Protein AF-A0A0U3LSB6-F1 (afdb_monomer_lite)

Sequence (87 aa):
MPQHEDHQNTIRFEDAIEKTLEVKGVGVQAACITGNGSKEWRYYAYDTDEFMSKLNQGLAGHPAYPIELQMFKDPEWGALSELLPKS

Organism: NCBI:txid76731

Structure (mmCIF, N/CA/C/O backbone):
data_AF-A0A0U3LSB6-F1
#
_entry.id   AF-A0A0U3LSB6-F1
#
loop_
_atom_site.group_PDB
_atom_site.id
_atom_site.type_symbol
_atom_site.label_atom_id
_atom_site.label_alt_id
_atom_site.label_comp_id
_atom_site.label_asym_id
_atom_site.label_entity_id
_atom_site.label_seq_id
_atom_site.pdbx_PDB_ins_code
_atom_site.Cartn_x
_atom_site.Cartn_y
_atom_site.Cartn_z
_atom_site.occupancy
_atom_site.B_iso_or_equiv
_atom_site.auth_seq_id
_atom_site.auth_comp_id
_atom_site.auth_asym_id
_atom_site.auth_atom_id
_atom_site.pdbx_PDB_model_num
ATOM 1 N N . MET A 1 1 ? 24.380 -2.207 3.027 1.00 44.62 1 MET A N 1
ATOM 2 C CA . MET A 1 1 ? 23.593 -1.328 2.135 1.00 44.62 1 MET A CA 1
ATOM 3 C C . MET A 1 1 ? 22.959 -2.217 1.078 1.00 44.62 1 MET A C 1
ATOM 5 O O . MET A 1 1 ? 23.640 -3.170 0.706 1.00 44.62 1 MET A O 1
ATOM 9 N N . PRO A 1 2 ? 21.709 -1.973 0.645 1.00 52.25 2 PRO A N 1
ATOM 10 C CA . PRO A 1 2 ? 21.129 -2.722 -0.472 1.00 52.25 2 PRO A CA 1
ATOM 11 C C . PRO A 1 2 ? 22.056 -2.608 -1.690 1.00 52.25 2 PRO A C 1
ATOM 13 O O . PRO A 1 2 ? 22.706 -1.569 -1.861 1.00 52.25 2 PRO A O 1
ATOM 16 N N . GLN A 1 3 ? 22.174 -3.658 -2.503 1.00 64.75 3 GLN A N 1
ATOM 17 C CA . GLN A 1 3 ? 22.945 -3.561 -3.742 1.00 64.75 3 GLN A CA 1
ATOM 18 C C . GLN A 1 3 ? 22.274 -2.548 -4.682 1.00 64.75 3 GLN A C 1
ATOM 20 O O . GLN A 1 3 ? 21.083 -2.260 -4.578 1.00 64.75 3 GLN A O 1
ATOM 25 N N . HIS A 1 4 ? 23.046 -1.957 -5.598 1.00 68.25 4 HIS A N 1
ATOM 26 C CA . HIS A 1 4 ? 22.545 -0.911 -6.500 1.00 68.25 4 HIS A CA 1
ATOM 27 C C . HIS A 1 4 ? 21.315 -1.370 -7.310 1.00 68.25 4 HIS A C 1
ATOM 29 O O . HIS A 1 4 ? 20.423 -0.574 -7.590 1.00 68.25 4 HIS A O 1
ATOM 35 N N . GLU A 1 5 ? 21.251 -2.661 -7.635 1.00 67.62 5 GLU A N 1
ATOM 36 C CA . GLU A 1 5 ? 20.125 -3.293 -8.325 1.00 67.62 5 GLU A CA 1
ATOM 37 C C . GLU A 1 5 ? 18.861 -3.365 -7.451 1.00 67.62 5 GLU A C 1
ATOM 39 O O . GLU A 1 5 ? 17.781 -2.996 -7.915 1.00 67.62 5 GLU A O 1
ATOM 44 N N . ASP A 1 6 ? 18.995 -3.707 -6.164 1.00 78.38 6 ASP A N 1
ATOM 45 C CA . ASP A 1 6 ? 17.882 -3.714 -5.199 1.00 78.38 6 ASP A CA 1
ATOM 46 C C . ASP A 1 6 ? 17.250 -2.326 -5.069 1.00 78.38 6 ASP A C 1
ATOM 48 O O . ASP A 1 6 ? 16.028 -2.177 -5.003 1.00 78.38 6 ASP A O 1
ATOM 52 N N . HIS A 1 7 ? 18.087 -1.286 -5.080 1.00 83.00 7 HIS A N 1
ATOM 53 C CA . HIS A 1 7 ? 17.632 0.096 -5.007 1.00 83.00 7 HIS A CA 1
ATOM 54 C C . HIS A 1 7 ? 16.829 0.506 -6.251 1.00 83.00 7 HIS A C 1
ATOM 56 O O . HIS A 1 7 ? 15.763 1.104 -6.126 1.00 83.00 7 HIS A O 1
ATOM 62 N N . GLN A 1 8 ? 17.295 0.150 -7.453 1.00 87.25 8 GLN A N 1
ATOM 63 C CA . GLN A 1 8 ? 16.568 0.439 -8.696 1.00 87.25 8 GLN A CA 1
ATOM 64 C C . GLN A 1 8 ? 15.248 -0.335 -8.783 1.00 87.25 8 GLN A C 1
ATOM 66 O O . GLN A 1 8 ? 14.237 0.216 -9.218 1.00 87.25 8 GLN A O 1
ATOM 71 N N . ASN A 1 9 ? 15.236 -1.593 -8.339 1.00 89.31 9 ASN A N 1
ATOM 72 C CA . ASN A 1 9 ? 14.017 -2.395 -8.274 1.00 89.31 9 ASN A CA 1
ATOM 73 C C . ASN A 1 9 ? 13.007 -1.802 -7.287 1.00 89.31 9 ASN A C 1
ATOM 75 O O . ASN A 1 9 ? 11.826 -1.724 -7.619 1.00 89.31 9 ASN A O 1
ATOM 79 N N . THR A 1 10 ? 13.480 -1.320 -6.134 1.00 90.06 10 THR A N 1
ATOM 80 C CA . THR A 1 10 ? 12.649 -0.626 -5.142 1.00 90.06 10 THR A CA 1
ATOM 81 C C . THR A 1 10 ? 12.020 0.633 -5.735 1.00 90.06 10 THR A C 1
ATOM 83 O O . THR A 1 10 ? 10.806 0.772 -5.674 1.00 90.06 10 THR A O 1
ATOM 86 N N . ILE A 1 11 ? 12.803 1.500 -6.389 1.00 91.56 11 ILE A N 1
ATOM 87 C CA . ILE A 1 11 ? 12.276 2.718 -7.032 1.00 91.56 11 ILE A CA 1
ATOM 88 C C . ILE A 1 11 ? 11.211 2.371 -8.077 1.00 91.56 11 ILE A C 1
ATOM 90 O O . ILE A 1 11 ? 10.127 2.943 -8.079 1.00 91.56 11 ILE A O 1
ATOM 94 N N . ARG A 1 12 ? 11.491 1.399 -8.954 1.00 93.50 12 ARG A N 1
ATOM 95 C CA . ARG A 1 12 ? 10.536 0.981 -9.995 1.00 93.50 12 ARG A CA 1
ATOM 96 C C . ARG A 1 12 ? 9.239 0.427 -9.417 1.00 93.50 12 ARG A C 1
ATOM 98 O O . ARG A 1 12 ? 8.187 0.607 -10.023 1.00 93.50 12 ARG A O 1
ATOM 105 N N . PHE A 1 13 ? 9.330 -0.288 -8.300 1.00 93.62 13 PHE A N 1
ATOM 106 C CA . PHE A 1 13 ? 8.168 -0.798 -7.586 1.00 93.62 13 PHE A CA 1
ATOM 107 C C . PHE A 1 13 ? 7.348 0.351 -6.989 1.00 93.62 13 PHE A C 1
ATOM 109 O O . PHE A 1 13 ? 6.147 0.417 -7.235 1.00 93.62 13 PHE A O 1
ATOM 116 N N . GLU A 1 14 ? 7.997 1.287 -6.292 1.00 92.75 14 GLU A N 1
ATOM 117 C CA . GLU A 1 14 ? 7.350 2.464 -5.694 1.00 92.75 14 GLU A CA 1
ATOM 118 C C . GLU A 1 14 ? 6.632 3.323 -6.736 1.00 92.75 14 GLU A C 1
ATOM 120 O O . GLU A 1 14 ? 5.440 3.594 -6.596 1.00 92.75 14 GLU A O 1
ATOM 125 N N . ASP A 1 15 ? 7.308 3.639 -7.841 1.00 93.25 15 ASP A N 1
ATOM 126 C CA . ASP A 1 15 ? 6.724 4.401 -8.947 1.00 93.25 15 ASP A CA 1
ATOM 127 C C . ASP A 1 15 ? 5.468 3.725 -9.525 1.00 93.25 15 ASP A C 1
ATOM 129 O O . ASP A 1 15 ? 4.552 4.400 -10.004 1.00 93.25 15 ASP A O 1
ATOM 133 N N . ALA A 1 16 ? 5.435 2.389 -9.556 1.00 93.25 16 ALA A N 1
ATOM 134 C CA . ALA A 1 16 ? 4.313 1.633 -10.102 1.00 93.25 16 ALA A CA 1
ATOM 135 C C . ALA A 1 16 ? 3.114 1.620 -9.149 1.00 93.25 16 ALA A C 1
ATOM 137 O O . ALA A 1 16 ? 1.977 1.832 -9.588 1.00 93.25 16 ALA A O 1
ATOM 138 N N . ILE A 1 17 ? 3.348 1.400 -7.853 1.00 91.69 17 ILE A N 1
ATOM 139 C CA . ILE A 1 17 ? 2.272 1.362 -6.857 1.00 91.69 17 ILE A CA 1
ATOM 140 C C . ILE A 1 17 ? 1.685 2.759 -6.604 1.00 91.69 17 ILE A C 1
ATOM 142 O O . ILE A 1 17 ? 0.464 2.884 -6.544 1.00 91.69 17 ILE A O 1
ATOM 146 N N . GLU A 1 18 ? 2.495 3.824 -6.594 1.00 89.75 18 GLU A N 1
ATOM 147 C CA . GLU A 1 18 ? 2.018 5.211 -6.444 1.00 89.75 18 GLU A CA 1
ATOM 148 C C . GLU A 1 18 ? 1.069 5.596 -7.595 1.00 89.75 18 GLU A C 1
ATOM 150 O O . GLU A 1 18 ? -0.071 6.024 -7.387 1.00 89.75 18 GLU A O 1
ATOM 155 N N . LYS A 1 19 ? 1.485 5.341 -8.844 1.00 88.44 19 LYS A N 1
ATOM 156 C CA . LYS A 1 19 ? 0.686 5.654 -10.043 1.00 88.44 19 LYS A CA 1
ATOM 157 C C . LYS A 1 19 ? -0.619 4.872 -10.131 1.00 88.44 19 LYS A C 1
ATOM 159 O O . LYS A 1 19 ? -1.554 5.321 -10.797 1.00 88.44 19 LYS A O 1
ATOM 164 N N . THR A 1 20 ? -0.680 3.680 -9.545 1.00 88.81 20 THR A N 1
ATOM 165 C CA . THR A 1 20 ? -1.843 2.797 -9.692 1.00 88.81 20 THR A CA 1
ATOM 166 C C . THR A 1 20 ? -2.805 2.845 -8.521 1.00 88.81 20 THR A C 1
ATOM 168 O O . THR A 1 20 ? -4.013 2.780 -8.760 1.00 88.81 20 THR A O 1
ATOM 171 N N . LEU A 1 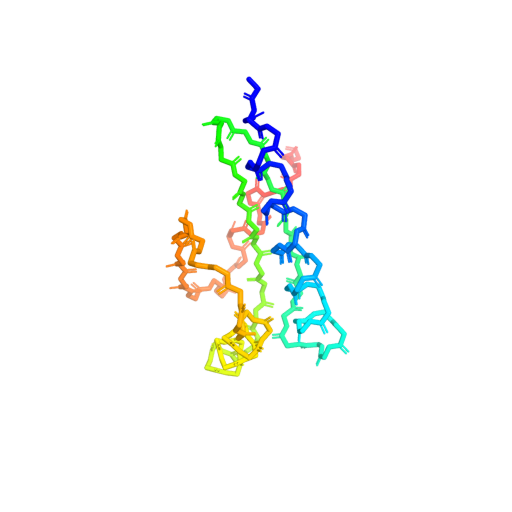21 ? -2.298 2.988 -7.297 1.00 88.19 21 LEU A N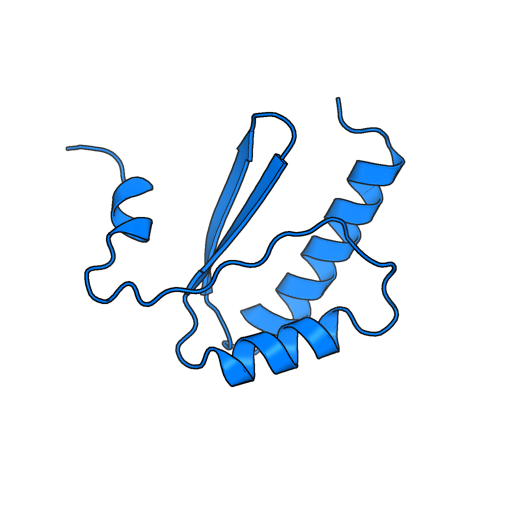 1
ATOM 172 C CA . LEU A 1 21 ? -3.095 2.939 -6.076 1.00 88.19 21 LEU A CA 1
ATOM 173 C C . LEU A 1 21 ? -3.521 4.336 -5.615 1.00 88.19 21 LEU A C 1
ATOM 175 O O . LEU A 1 21 ? -4.706 4.541 -5.344 1.00 88.19 21 LEU A O 1
ATOM 179 N N . GLU A 1 22 ? -2.598 5.303 -5.594 1.00 77.88 22 GLU A N 1
ATOM 180 C CA . GLU A 1 22 ? -2.865 6.638 -5.041 1.00 77.88 22 GLU A CA 1
ATOM 181 C C . GLU A 1 22 ? -3.618 7.531 -6.028 1.00 77.88 22 GLU A C 1
ATOM 183 O O . GLU A 1 22 ? -4.643 8.115 -5.682 1.00 77.88 22 GLU A O 1
ATOM 188 N N . VAL A 1 23 ? -3.197 7.562 -7.298 1.00 70.25 23 VAL A N 1
ATOM 189 C CA . VAL A 1 23 ? -3.860 8.375 -8.343 1.00 70.25 23 VAL A CA 1
ATOM 190 C C . VAL A 1 23 ? -5.324 7.966 -8.553 1.00 70.25 23 VAL A C 1
ATOM 192 O O . VAL A 1 23 ? -6.145 8.776 -8.981 1.00 70.25 23 VAL A O 1
ATOM 195 N N . LYS A 1 24 ? -5.669 6.708 -8.258 1.00 70.69 24 LYS A N 1
ATOM 196 C CA . LYS A 1 24 ? -7.026 6.171 -8.431 1.00 70.69 24 LYS A CA 1
ATOM 197 C C . LYS A 1 24 ? -7.844 6.134 -7.138 1.00 70.69 24 LYS A C 1
ATOM 199 O O . LYS A 1 24 ? -9.006 5.747 -7.203 1.00 70.69 24 LYS A O 1
ATOM 204 N N . GLY A 1 25 ? -7.269 6.526 -5.996 1.00 79.88 25 GLY A N 1
ATOM 205 C CA . GLY A 1 25 ? -7.947 6.502 -4.694 1.00 79.88 25 GLY A CA 1
ATOM 206 C C . GLY A 1 25 ? -8.319 5.097 -4.204 1.00 79.88 25 GLY A C 1
ATOM 207 O O . GLY A 1 25 ? -9.231 4.951 -3.398 1.00 79.88 25 GLY A O 1
ATOM 208 N N . VAL A 1 26 ? -7.641 4.065 -4.712 1.00 89.75 26 VAL A N 1
ATOM 209 C CA . VAL A 1 26 ? -7.945 2.648 -4.437 1.00 89.75 26 VAL A CA 1
ATOM 210 C C . VAL A 1 26 ? -7.344 2.213 -3.097 1.00 89.75 26 VAL A C 1
ATOM 212 O O . VAL A 1 26 ? -7.853 1.314 -2.429 1.00 89.75 26 VAL A O 1
ATOM 215 N N . GLY A 1 27 ? -6.277 2.887 -2.673 1.00 91.50 27 GLY A N 1
ATOM 216 C CA . GLY A 1 27 ? -5.719 2.765 -1.338 1.00 91.50 27 GLY A CA 1
ATOM 217 C C . GLY A 1 27 ? -5.042 4.059 -0.908 1.00 91.50 27 GLY A C 1
ATOM 218 O O . GLY A 1 27 ? -4.597 4.849 -1.738 1.00 91.50 27 GLY A O 1
ATOM 219 N N . VAL A 1 28 ? -4.965 4.260 0.402 1.00 91.69 28 VAL A N 1
ATOM 220 C CA . VAL A 1 28 ? -4.235 5.365 1.028 1.00 91.69 28 VAL A CA 1
ATOM 221 C C . VAL A 1 28 ? -3.009 4.788 1.718 1.00 91.69 28 VAL A C 1
ATOM 223 O O . VAL A 1 28 ? -3.145 3.918 2.583 1.00 91.69 28 VAL A O 1
ATOM 226 N N . GLN A 1 29 ? -1.818 5.259 1.348 1.00 93.31 29 GLN A N 1
ATOM 227 C CA . GLN A 1 29 ? -0.588 4.844 2.011 1.00 93.31 29 GLN A CA 1
ATOM 228 C C . GLN A 1 29 ? -0.533 5.440 3.422 1.00 93.31 29 GLN A C 1
ATOM 230 O O . GLN A 1 29 ? -0.492 6.656 3.597 1.00 93.31 29 GLN A O 1
ATOM 235 N N . ALA A 1 30 ? -0.524 4.579 4.437 1.00 92.69 30 ALA A N 1
ATOM 236 C CA . ALA A 1 30 ? -0.431 4.977 5.839 1.00 92.69 30 ALA A CA 1
ATOM 237 C C . ALA A 1 30 ? 1.019 5.053 6.326 1.00 92.69 30 ALA A C 1
ATOM 239 O O . ALA A 1 30 ? 1.342 5.875 7.180 1.00 92.69 30 ALA A O 1
ATOM 240 N N . ALA A 1 31 ? 1.894 4.193 5.796 1.00 92.88 31 ALA A N 1
ATOM 241 C CA . ALA A 1 31 ? 3.303 4.177 6.166 1.00 92.88 31 ALA A CA 1
ATOM 242 C C . ALA A 1 31 ? 4.201 3.613 5.067 1.00 92.88 31 ALA A C 1
ATOM 244 O O . ALA A 1 31 ? 3.805 2.734 4.303 1.00 92.88 31 ALA A O 1
ATOM 245 N N . CYS A 1 32 ? 5.445 4.090 5.073 1.00 92.88 32 CYS A N 1
ATOM 246 C CA . CYS A 1 32 ? 6.587 3.464 4.422 1.00 92.88 32 CYS A CA 1
ATOM 247 C C . CYS A 1 32 ? 7.689 3.313 5.475 1.00 92.88 32 CYS A C 1
ATOM 249 O O . CYS A 1 32 ? 8.230 4.304 5.969 1.00 92.88 32 CYS A O 1
ATOM 251 N N . ILE A 1 33 ? 7.970 2.074 5.868 1.00 91.94 33 ILE A N 1
ATOM 252 C CA . ILE A 1 33 ? 8.876 1.734 6.965 1.00 91.94 33 ILE A CA 1
ATOM 253 C C . ILE A 1 33 ? 10.105 1.072 6.354 1.00 91.94 33 ILE A C 1
ATOM 255 O O . ILE A 1 33 ? 10.003 0.048 5.686 1.00 91.94 33 ILE A O 1
ATOM 259 N N . THR A 1 34 ? 11.281 1.659 6.569 1.00 91.00 34 THR A N 1
ATOM 260 C CA . THR A 1 34 ? 12.557 1.098 6.106 1.00 91.00 34 THR A CA 1
ATOM 261 C C . THR A 1 34 ? 13.420 0.753 7.311 1.00 91.00 34 THR A C 1
ATOM 263 O O . THR A 1 34 ? 13.748 1.625 8.113 1.00 91.00 34 THR A O 1
ATOM 266 N N . GLY A 1 35 ? 13.802 -0.515 7.443 1.00 87.06 35 GLY A N 1
ATOM 267 C CA . GLY A 1 35 ? 14.582 -1.006 8.578 1.00 87.06 35 GLY A CA 1
ATOM 268 C C . GLY A 1 35 ? 14.901 -2.491 8.440 1.00 87.06 35 GLY A C 1
ATOM 269 O O . GLY A 1 35 ? 14.285 -3.182 7.643 1.00 87.06 35 GLY A O 1
ATOM 270 N N . ASN A 1 36 ? 15.894 -2.992 9.180 1.00 85.31 36 ASN A N 1
ATOM 271 C CA . ASN A 1 36 ? 16.266 -4.419 9.205 1.00 85.31 36 ASN A CA 1
ATOM 272 C C . ASN A 1 36 ? 16.490 -5.090 7.830 1.00 85.31 36 ASN A C 1
ATOM 274 O O . ASN A 1 36 ? 16.344 -6.300 7.698 1.00 85.31 36 ASN A O 1
ATOM 278 N N . GLY A 1 37 ? 16.886 -4.323 6.809 1.00 84.19 37 GLY A N 1
ATOM 279 C CA . GLY A 1 37 ? 17.107 -4.850 5.458 1.00 84.19 37 GLY A CA 1
ATOM 280 C C . GLY A 1 37 ? 15.830 -5.066 4.641 1.00 84.19 37 GLY A C 1
ATOM 281 O O . GLY A 1 37 ? 15.921 -5.597 3.540 1.00 84.19 37 GLY A O 1
ATOM 282 N N . SER A 1 38 ? 14.674 -4.625 5.137 1.00 88.31 38 SER A N 1
ATOM 283 C CA . SER A 1 38 ? 13.394 -4.660 4.434 1.00 88.31 38 SER A CA 1
ATOM 284 C C . SER A 1 38 ? 12.785 -3.266 4.302 1.00 88.31 38 SER A C 1
ATOM 286 O O . SER A 1 38 ? 13.116 -2.323 5.033 1.00 88.31 38 SER A O 1
ATOM 288 N N . LYS A 1 39 ? 11.866 -3.153 3.348 1.00 92.06 39 LYS A N 1
ATOM 289 C CA . LYS A 1 39 ? 11.002 -1.996 3.174 1.00 92.06 39 LYS A CA 1
ATOM 290 C C . LYS A 1 39 ? 9.563 -2.486 3.157 1.00 92.06 39 LYS A C 1
ATOM 292 O O . LYS A 1 39 ? 9.243 -3.428 2.439 1.00 92.06 39 LYS A O 1
ATOM 297 N N . GLU A 1 40 ? 8.739 -1.890 4.003 1.00 93.31 40 GLU A N 1
ATOM 298 C CA . GLU A 1 40 ? 7.340 -2.253 4.198 1.00 93.31 40 GLU A CA 1
ATOM 299 C C . GLU A 1 40 ? 6.467 -1.050 3.853 1.00 93.31 40 GLU A C 1
ATOM 301 O O . GLU A 1 40 ? 6.681 0.052 4.365 1.00 93.31 40 GLU A O 1
ATOM 306 N N . TRP A 1 41 ? 5.470 -1.271 3.002 1.00 94.50 41 TRP A N 1
ATOM 307 C CA . TRP A 1 41 ? 4.458 -0.278 2.661 1.00 94.50 41 TRP A CA 1
ATOM 308 C C . TRP A 1 41 ? 3.118 -0.738 3.225 1.00 94.50 41 TRP A C 1
ATOM 310 O O . TRP A 1 41 ? 2.665 -1.844 2.928 1.00 94.50 41 TRP A O 1
ATOM 320 N N . ARG A 1 42 ? 2.478 0.108 4.037 1.00 94.62 42 ARG A N 1
ATOM 321 C CA . ARG A 1 42 ? 1.147 -0.156 4.600 1.00 94.62 42 ARG A CA 1
ATOM 322 C C . ARG A 1 42 ? 0.116 0.715 3.903 1.00 94.62 42 ARG A C 1
ATOM 324 O O . ARG A 1 42 ? 0.253 1.938 3.896 1.00 94.62 42 ARG A O 1
ATOM 331 N N . TYR A 1 43 ? -0.935 0.086 3.388 1.00 94.56 43 TYR A N 1
ATOM 332 C CA . TYR A 1 43 ? -2.068 0.760 2.762 1.00 94.56 43 TYR A CA 1
ATOM 333 C C . TYR A 1 43 ? -3.365 0.419 3.487 1.00 94.56 43 TYR A C 1
ATOM 335 O O . TYR A 1 43 ? -3.590 -0.732 3.854 1.00 94.56 43 TYR A O 1
ATOM 343 N N . TYR A 1 44 ? -4.243 1.410 3.616 1.00 94.50 44 TYR A N 1
ATOM 344 C CA . TYR A 1 44 ? -5.659 1.169 3.869 1.00 94.50 44 TYR A CA 1
ATOM 345 C C . TYR A 1 44 ? -6.407 1.183 2.543 1.00 94.50 44 TYR A C 1
ATOM 347 O O . TYR A 1 44 ? -6.311 2.146 1.784 1.00 94.50 44 TYR A O 1
ATOM 355 N N . ALA A 1 45 ? -7.164 0.123 2.283 1.00 93.38 45 ALA A N 1
ATOM 356 C CA . ALA A 1 45 ? -8.028 -0.005 1.120 1.00 93.38 45 ALA A CA 1
ATOM 357 C C . ALA A 1 45 ? -9.455 -0.306 1.579 1.00 93.38 45 ALA A C 1
ATOM 359 O O . ALA A 1 45 ? -9.661 -1.086 2.510 1.00 93.38 45 ALA A O 1
ATOM 360 N N . TYR A 1 46 ? -10.438 0.316 0.927 1.00 90.25 46 TYR A N 1
ATOM 361 C CA . TYR A 1 46 ? -11.851 0.041 1.194 1.00 90.25 46 TYR A CA 1
ATOM 362 C C . TYR A 1 46 ? -12.297 -1.297 0.584 1.00 90.25 46 TYR A C 1
ATOM 364 O O . TYR A 1 46 ? -13.066 -2.031 1.201 1.00 90.25 46 TYR A O 1
ATOM 372 N N . ASP A 1 47 ? -11.778 -1.622 -0.603 1.00 92.38 47 ASP A N 1
ATOM 373 C CA . ASP A 1 47 ? -12.036 -2.865 -1.327 1.00 92.38 47 ASP A CA 1
ATOM 374 C C . ASP A 1 47 ? -10.702 -3.567 -1.624 1.00 92.38 47 ASP A C 1
ATOM 376 O O . ASP A 1 47 ? -9.865 -3.073 -2.385 1.00 92.38 47 ASP A O 1
ATOM 380 N N . THR A 1 48 ? -10.484 -4.720 -0.987 1.00 92.19 48 THR A N 1
ATOM 381 C CA . THR A 1 48 ? -9.246 -5.500 -1.123 1.00 92.19 48 THR A CA 1
ATOM 382 C C . THR A 1 48 ? -9.107 -6.157 -2.494 1.00 92.19 48 THR A C 1
ATOM 384 O O . THR A 1 48 ? -7.985 -6.321 -2.976 1.00 92.19 48 THR A O 1
ATOM 387 N N . ASP A 1 49 ? -10.220 -6.514 -3.137 1.00 93.50 49 ASP A N 1
ATOM 388 C CA . ASP A 1 49 ? -10.209 -7.158 -4.451 1.00 93.50 49 ASP A CA 1
ATOM 389 C C . ASP A 1 49 ? -9.880 -6.130 -5.536 1.00 93.50 49 ASP A C 1
ATOM 391 O O . ASP A 1 49 ? -9.055 -6.389 -6.421 1.00 93.50 49 ASP A O 1
ATOM 395 N N . GLU A 1 50 ? -10.457 -4.928 -5.438 1.00 93.44 50 GLU A N 1
ATOM 396 C CA . GLU A 1 50 ? -10.087 -3.821 -6.317 1.00 93.44 50 GLU A CA 1
ATOM 397 C C . GLU A 1 50 ? -8.618 -3.432 -6.120 1.00 93.44 50 GLU A C 1
ATOM 399 O O . GLU A 1 50 ? -7.884 -3.319 -7.108 1.00 93.44 50 GLU A O 1
ATOM 404 N N . PHE A 1 51 ? -8.162 -3.308 -4.869 1.00 94.19 51 PHE A N 1
ATOM 405 C CA . PHE A 1 51 ? -6.761 -3.028 -4.553 1.00 94.19 51 PHE A CA 1
ATOM 406 C C . PHE A 1 51 ? -5.820 -4.032 -5.216 1.00 94.19 51 PHE A C 1
ATOM 408 O O . PHE A 1 51 ? -4.894 -3.641 -5.931 1.00 94.19 51 PHE A O 1
ATOM 415 N N . MET A 1 52 ? -6.097 -5.328 -5.066 1.00 94.00 52 MET A N 1
ATOM 416 C CA . MET A 1 52 ? -5.275 -6.373 -5.667 1.00 94.00 52 MET A CA 1
ATOM 417 C C . MET A 1 52 ? -5.321 -6.378 -7.187 1.00 94.00 52 MET A C 1
ATOM 419 O O . MET A 1 52 ? -4.296 -6.573 -7.843 1.00 94.00 52 MET A O 1
ATOM 423 N N . SER A 1 53 ? -6.488 -6.123 -7.771 1.00 94.50 53 SER A N 1
ATOM 424 C CA . SER A 1 53 ? -6.625 -5.994 -9.218 1.00 94.50 53 SER A CA 1
ATOM 425 C C . SER A 1 53 ? -5.777 -4.840 -9.762 1.00 94.50 53 SER A C 1
ATOM 427 O O . SER A 1 53 ? -5.073 -5.011 -10.760 1.00 94.50 53 SER A O 1
ATOM 429 N N . LYS A 1 54 ? -5.785 -3.675 -9.100 1.00 94.00 54 LYS A N 1
ATOM 430 C CA . LYS A 1 54 ? -4.987 -2.511 -9.516 1.00 94.00 54 LYS A CA 1
ATOM 431 C C . LYS A 1 54 ? -3.497 -2.697 -9.275 1.00 94.00 54 LY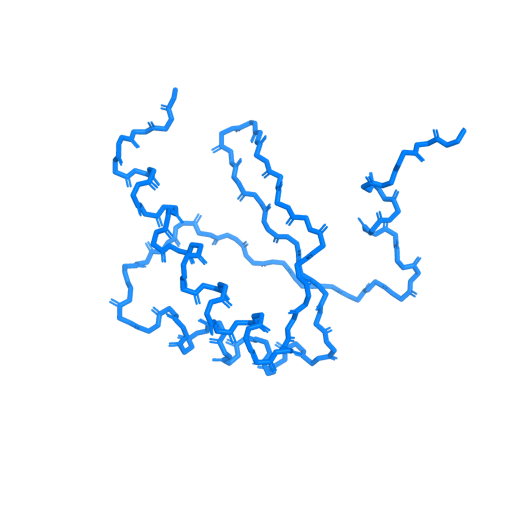S A C 1
ATOM 433 O O . LYS A 1 54 ? -2.723 -2.334 -10.158 1.00 94.00 54 LYS A O 1
ATOM 438 N N . LEU A 1 55 ? -3.108 -3.301 -8.153 1.00 93.56 55 LEU A N 1
ATOM 439 C CA . LEU A 1 55 ? -1.715 -3.639 -7.869 1.00 93.56 55 LEU A CA 1
ATOM 440 C C . LEU A 1 55 ? -1.147 -4.545 -8.970 1.00 93.56 55 LEU A C 1
ATOM 442 O O . LEU A 1 55 ? -0.131 -4.222 -9.580 1.00 93.56 55 LEU A O 1
ATOM 446 N N . ASN A 1 56 ? -1.852 -5.632 -9.300 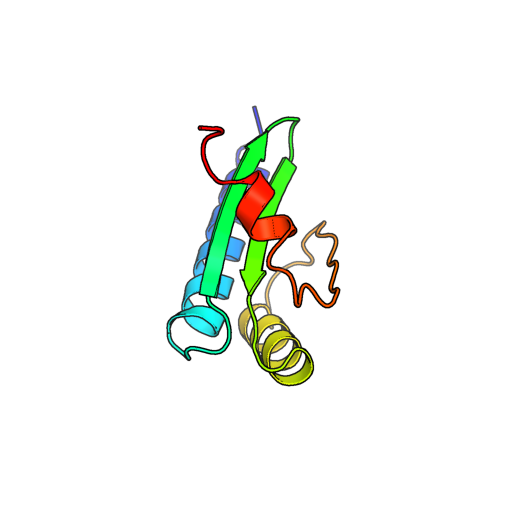1.00 93.88 56 ASN A N 1
ATOM 447 C CA . ASN A 1 56 ? -1.435 -6.549 -10.362 1.00 93.88 56 ASN A CA 1
ATOM 448 C C . ASN A 1 56 ? -1.385 -5.871 -11.739 1.00 93.88 56 ASN A C 1
ATOM 450 O O . ASN A 1 56 ? -0.481 -6.145 -12.523 1.00 93.88 56 ASN A O 1
ATOM 454 N N . GLN A 1 57 ? -2.326 -4.968 -12.039 1.00 93.31 57 GLN A N 1
ATOM 455 C CA . GLN A 1 57 ? -2.289 -4.172 -13.271 1.00 93.31 57 GLN A CA 1
ATOM 456 C C . GLN A 1 57 ? -1.078 -3.232 -13.316 1.00 93.31 57 GLN A C 1
ATOM 458 O O . GLN A 1 57 ? -0.465 -3.094 -14.370 1.00 93.31 57 GLN A O 1
ATOM 463 N N . GLY A 1 58 ? -0.731 -2.593 -12.196 1.00 92.38 58 GLY A N 1
ATOM 464 C CA . GLY A 1 58 ? 0.414 -1.686 -12.098 1.00 92.38 58 GLY A CA 1
ATOM 465 C C . GLY A 1 58 ? 1.758 -2.383 -12.232 1.00 92.38 58 GLY A C 1
ATOM 466 O O . GLY A 1 58 ? 2.682 -1.822 -12.808 1.00 92.38 58 GLY A O 1
ATOM 467 N N . LEU A 1 59 ? 1.841 -3.622 -11.752 1.00 94.12 59 LEU A N 1
ATOM 468 C CA . LEU A 1 59 ? 3.045 -4.447 -11.824 1.00 94.12 59 LEU A CA 1
ATOM 469 C C . LEU A 1 59 ? 3.085 -5.339 -13.076 1.00 94.12 59 LEU A C 1
ATOM 471 O O . LEU A 1 59 ? 4.030 -6.107 -13.262 1.00 94.12 59 LEU A O 1
ATOM 475 N N . ALA A 1 60 ? 2.089 -5.261 -13.961 1.00 94.38 60 ALA A N 1
ATOM 476 C CA . ALA A 1 60 ? 2.075 -6.049 -15.186 1.00 94.38 60 ALA A CA 1
ATOM 477 C C . ALA A 1 60 ? 3.282 -5.690 -16.072 1.00 94.38 60 ALA A C 1
ATOM 479 O O . ALA A 1 60 ? 3.472 -4.541 -16.462 1.00 94.38 60 ALA A O 1
ATOM 480 N N . GLY A 1 61 ? 4.106 -6.688 -16.402 1.00 93.56 61 GLY A N 1
ATOM 481 C CA . GLY A 1 61 ? 5.334 -6.500 -17.185 1.00 93.56 61 GLY A CA 1
ATOM 482 C C . GLY A 1 61 ? 6.572 -6.127 -16.362 1.00 93.56 61 GLY A C 1
ATOM 483 O O . GLY A 1 61 ? 7.653 -5.986 -16.934 1.00 93.56 61 GLY A O 1
ATOM 484 N N . HIS A 1 62 ? 6.447 -6.008 -15.039 1.00 94.12 62 HIS A N 1
ATOM 485 C CA . HIS A 1 62 ? 7.590 -5.876 -14.140 1.00 94.12 62 HIS A CA 1
ATOM 486 C C . HIS A 1 62 ? 8.261 -7.239 -13.886 1.00 94.12 62 HIS A C 1
ATOM 488 O O . HIS A 1 62 ? 7.623 -8.286 -14.046 1.00 94.12 62 HIS A O 1
ATOM 494 N N . PRO A 1 63 ? 9.547 -7.260 -13.481 1.00 91.56 63 PRO A N 1
ATOM 495 C CA . PRO A 1 63 ? 10.151 -8.470 -12.935 1.00 91.56 63 PRO A CA 1
ATOM 496 C C . PRO A 1 63 ? 9.417 -8.919 -11.663 1.00 91.56 63 PRO A C 1
ATOM 498 O O . PRO A 1 63 ? 8.778 -8.119 -10.980 1.00 91.56 63 PRO A O 1
ATOM 501 N N . ALA A 1 64 ? 9.539 -10.203 -11.321 1.00 90.62 64 ALA A N 1
ATOM 502 C CA . ALA A 1 64 ? 9.017 -10.708 -10.058 1.00 90.62 64 ALA A CA 1
ATOM 503 C C . ALA A 1 64 ? 9.788 -10.082 -8.888 1.00 90.62 64 ALA A C 1
ATOM 505 O O . ALA A 1 64 ? 11.004 -10.250 -8.775 1.00 90.62 64 ALA A O 1
ATOM 506 N N . TYR A 1 65 ? 9.073 -9.369 -8.022 1.00 91.06 65 TYR A N 1
ATOM 507 C CA . TYR A 1 65 ? 9.641 -8.797 -6.810 1.00 91.06 65 TYR A CA 1
ATOM 508 C C . TYR A 1 65 ? 9.586 -9.810 -5.660 1.00 91.06 65 TYR A C 1
ATOM 510 O O . TYR A 1 65 ? 8.588 -10.524 -5.534 1.00 91.06 65 TYR A O 1
ATOM 518 N N . PRO A 1 66 ? 10.607 -9.864 -4.789 1.00 90.38 66 PRO A N 1
ATOM 519 C CA . PRO A 1 66 ? 10.592 -10.698 -3.591 1.00 90.38 66 PRO A CA 1
ATOM 520 C C . PRO A 1 66 ? 9.749 -10.033 -2.487 1.00 90.38 66 PRO A C 1
ATOM 522 O O . PRO A 1 66 ? 10.274 -9.630 -1.454 1.00 90.38 66 PRO A O 1
ATOM 525 N N . ILE A 1 67 ? 8.450 -9.855 -2.737 1.00 90.12 67 ILE A N 1
ATOM 526 C CA . ILE A 1 67 ? 7.515 -9.214 -1.805 1.00 90.12 67 ILE A CA 1
ATOM 527 C C . ILE A 1 67 ? 6.638 -10.240 -1.095 1.00 90.12 67 ILE A C 1
ATOM 529 O O . ILE A 1 67 ? 6.230 -11.246 -1.674 1.00 90.12 67 ILE A O 1
ATOM 533 N N . GLU A 1 68 ? 6.289 -9.927 0.147 1.00 93.00 68 GLU A N 1
ATOM 534 C CA . GLU A 1 68 ? 5.246 -10.613 0.900 1.00 93.00 68 GLU A CA 1
ATOM 535 C C . GLU A 1 68 ? 4.038 -9.683 1.020 1.00 93.00 68 GLU A C 1
ATOM 537 O O . GLU A 1 68 ? 4.177 -8.501 1.334 1.00 93.00 68 GLU A O 1
ATOM 542 N N . LEU A 1 69 ? 2.845 -10.211 0.746 1.00 92.31 69 LEU A N 1
ATOM 543 C CA . LEU A 1 69 ? 1.590 -9.469 0.852 1.00 92.31 69 LEU A CA 1
ATOM 544 C C . LEU A 1 69 ? 0.781 -10.012 2.026 1.00 92.31 69 LEU A C 1
ATOM 546 O O . LEU A 1 69 ? 0.493 -11.207 2.093 1.00 92.31 69 LEU A O 1
ATOM 550 N N . GLN A 1 70 ? 0.380 -9.118 2.926 1.00 93.19 70 GLN A N 1
ATOM 551 C CA . GLN A 1 70 ? -0.502 -9.424 4.047 1.00 93.19 70 GLN A CA 1
ATOM 552 C C . GLN A 1 70 ? -1.725 -8.5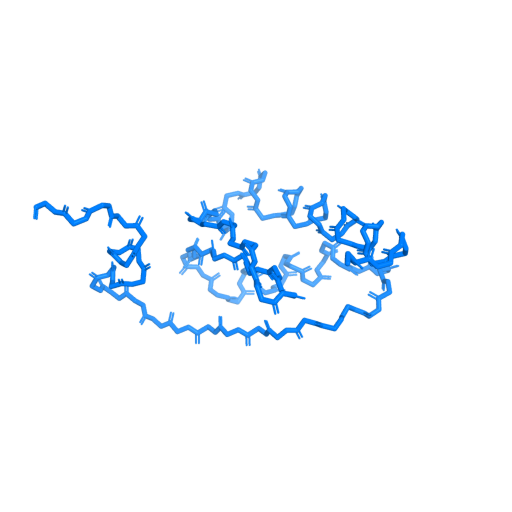13 3.993 1.00 93.19 70 GLN A C 1
ATOM 554 O O . GLN A 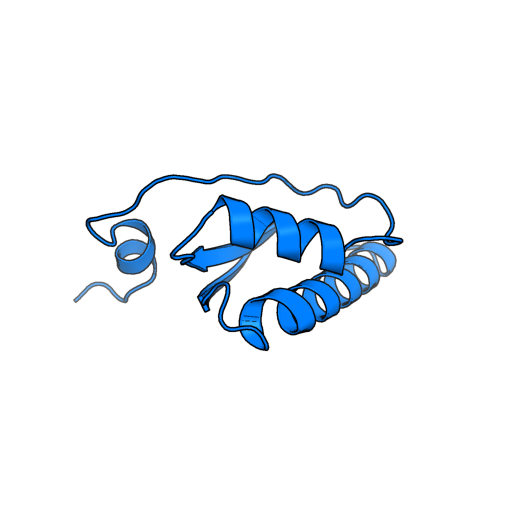1 70 ? -1.603 -7.304 3.812 1.00 93.19 70 GLN A O 1
ATOM 559 N N . MET A 1 71 ? -2.909 -9.103 4.149 1.00 92.94 71 MET A N 1
ATOM 560 C CA . MET A 1 71 ? -4.178 -8.382 4.202 1.00 92.94 71 MET A CA 1
ATOM 561 C C . MET A 1 71 ? -4.979 -8.876 5.387 1.00 92.94 71 MET A C 1
ATOM 563 O O . MET A 1 71 ? -5.164 -10.078 5.576 1.00 92.94 71 MET A O 1
ATOM 567 N N . PHE A 1 72 ? -5.475 -7.937 6.175 1.00 92.69 72 PHE A N 1
ATOM 568 C CA . PHE A 1 72 ? -6.320 -8.214 7.320 1.00 92.69 72 PHE A CA 1
ATOM 569 C C . PHE A 1 72 ? -7.265 -7.037 7.543 1.00 92.69 72 PHE A C 1
ATOM 571 O O . PHE A 1 72 ? -7.014 -5.919 7.097 1.00 92.69 72 PHE A O 1
ATOM 578 N N . LYS A 1 73 ? -8.386 -7.303 8.213 1.00 93.75 73 LYS A N 1
ATOM 579 C CA . LYS A 1 73 ? -9.314 -6.248 8.620 1.00 93.75 73 LYS A CA 1
ATOM 580 C C . LYS A 1 73 ? -8.767 -5.576 9.871 1.00 93.75 73 LYS A C 1
ATOM 582 O O . LYS A 1 73 ? -8.458 -6.271 10.834 1.00 93.75 73 LYS A O 1
ATOM 587 N N . ASP A 1 74 ? -8.736 -4.251 9.868 1.00 93.88 74 ASP A N 1
ATOM 588 C CA . ASP A 1 74 ? -8.350 -3.445 11.026 1.00 93.88 74 ASP A CA 1
ATOM 589 C C . ASP A 1 74 ? -9.457 -2.434 11.379 1.00 93.88 74 ASP A C 1
ATOM 591 O O . ASP A 1 74 ? -9.304 -1.235 11.154 1.00 93.88 74 ASP A O 1
ATOM 595 N N . PRO A 1 75 ? -10.625 -2.903 11.862 1.00 93.31 75 PRO A N 1
ATOM 596 C CA . PRO A 1 75 ? -11.754 -2.020 12.164 1.00 93.31 75 PRO A CA 1
ATOM 597 C C . PRO A 1 75 ? -11.457 -1.034 13.304 1.00 93.31 75 PRO A C 1
ATOM 599 O O . PRO A 1 75 ? -12.055 0.038 13.351 1.00 93.31 75 PRO A O 1
ATOM 602 N N . GLU A 1 76 ? -10.523 -1.384 14.190 1.00 95.25 76 GLU A N 1
ATOM 603 C CA . GLU A 1 76 ? -10.138 -0.584 15.357 1.00 95.25 76 GLU A CA 1
ATOM 604 C C . GLU A 1 76 ? -8.939 0.335 15.081 1.00 95.25 76 GLU A C 1
ATOM 606 O O . GLU A 1 76 ? -8.472 1.018 15.991 1.00 95.25 76 GLU A O 1
ATOM 611 N N . TRP A 1 77 ? -8.429 0.366 13.842 1.00 93.19 77 TRP A N 1
ATOM 612 C CA . TRP A 1 77 ? -7.264 1.170 13.456 1.00 93.19 77 TRP A CA 1
ATOM 613 C C . TRP A 1 77 ? -6.031 0.900 14.337 1.00 93.19 77 TRP A C 1
ATOM 615 O O . TRP A 1 77 ? -5.239 1.804 14.636 1.00 93.19 77 TRP A O 1
ATOM 625 N N . GLY A 1 78 ? -5.864 -0.347 14.781 1.00 93.56 78 GLY A N 1
ATOM 626 C CA . GLY A 1 78 ? -4.757 -0.769 15.629 1.00 93.56 78 GLY A CA 1
ATOM 627 C C . GLY A 1 78 ? -3.412 -0.624 14.921 1.00 93.56 78 GLY A C 1
ATOM 628 O O . GLY A 1 78 ? -2.475 -0.074 15.498 1.00 93.56 78 GLY A O 1
ATOM 629 N N . ALA A 1 79 ? -3.333 -1.008 13.644 1.00 91.50 79 ALA A N 1
ATOM 630 C CA . ALA A 1 79 ? -2.103 -0.918 12.859 1.00 91.50 79 ALA A CA 1
ATOM 631 C C . ALA A 1 79 ? -1.696 0.536 12.573 1.00 91.50 79 ALA A C 1
ATOM 633 O O . ALA A 1 79 ? -0.507 0.826 12.439 1.00 91.50 79 ALA A O 1
ATOM 634 N N . LEU A 1 80 ? -2.663 1.462 12.491 1.00 92.06 80 LEU A N 1
ATOM 635 C CA . LEU A 1 80 ? -2.377 2.899 12.425 1.00 92.06 80 LEU A CA 1
ATOM 636 C C . LEU A 1 80 ? -1.903 3.422 13.782 1.00 92.06 80 LEU A C 1
ATOM 638 O O . LEU A 1 80 ? -0.950 4.193 13.842 1.00 92.06 80 LEU A O 1
ATOM 642 N N . SER A 1 81 ? -2.542 2.987 14.868 1.00 92.56 81 SER A N 1
ATOM 643 C CA . SER A 1 81 ? -2.211 3.420 16.229 1.00 92.56 81 SER A CA 1
ATOM 644 C C . SER A 1 81 ? -0.769 3.084 16.620 1.00 92.56 81 SER A C 1
ATOM 646 O O . SER A 1 81 ? -0.133 3.867 17.320 1.00 92.56 81 SER A O 1
ATOM 648 N N . GLU A 1 82 ? -0.215 1.974 16.124 1.00 91.44 82 GLU A N 1
ATOM 649 C CA . GLU A 1 82 ? 1.205 1.614 16.290 1.00 91.44 82 GLU A CA 1
ATOM 650 C C . GLU A 1 82 ? 2.183 2.644 15.704 1.00 91.44 82 GLU A C 1
ATOM 652 O O . GLU A 1 82 ? 3.322 2.741 16.162 1.00 91.44 82 GLU A O 1
ATOM 657 N N . LEU A 1 83 ? 1.752 3.399 14.691 1.00 89.75 83 LEU A N 1
ATOM 658 C CA . LEU A 1 83 ? 2.568 4.391 13.988 1.00 89.75 83 LEU A CA 1
ATOM 659 C C . LEU A 1 83 ? 2.505 5.774 14.643 1.00 89.75 83 LEU A C 1
ATOM 661 O O . LEU A 1 83 ? 3.337 6.635 14.353 1.00 89.75 83 LEU A O 1
ATOM 665 N N . LEU A 1 84 ? 1.510 6.006 15.500 1.00 88.38 84 LEU A N 1
ATOM 666 C CA . LEU A 1 84 ? 1.310 7.287 16.162 1.00 88.38 84 LEU A CA 1
ATOM 667 C C . LEU A 1 84 ? 2.228 7.417 17.389 1.00 88.38 84 LEU A C 1
ATOM 669 O O . LEU A 1 84 ? 2.513 6.430 18.075 1.00 88.38 84 LEU A O 1
ATOM 673 N N . PRO A 1 85 ? 2.700 8.635 17.708 1.00 86.62 85 PRO A N 1
ATOM 674 C CA . PRO A 1 85 ? 3.476 8.863 18.918 1.00 86.62 85 PRO A CA 1
ATOM 675 C C . PRO A 1 85 ? 2.654 8.502 20.161 1.00 86.62 85 PRO A C 1
ATOM 677 O O . PRO A 1 85 ? 1.482 8.865 20.280 1.00 86.62 85 PRO A O 1
ATOM 680 N N . LYS A 1 86 ? 3.288 7.812 21.115 1.00 79.69 86 LYS A N 1
ATOM 681 C CA . LYS A 1 86 ? 2.682 7.549 22.425 1.00 79.69 86 LYS A CA 1
ATOM 682 C C . LYS A 1 86 ? 2.602 8.866 23.199 1.00 79.69 86 LYS A C 1
ATOM 684 O O . LYS A 1 86 ? 3.610 9.563 23.306 1.00 79.69 86 LYS A O 1
ATOM 689 N N . SER A 1 87 ? 1.399 9.205 23.665 1.00 70.25 87 SER A N 1
ATOM 690 C CA . SER A 1 87 ? 1.152 10.364 24.539 1.00 70.25 87 SER A CA 1
ATOM 691 C C . SER A 1 87 ? 1.729 10.161 25.935 1.00 70.25 87 SER A C 1
ATOM 693 O O . SER A 1 87 ? 1.817 8.988 26.367 1.00 70.25 87 SER A O 1
#

Secondary structure (DSSP, 8-state):
---HHHHHHHHHHHHHHIIIIITTTS-EEEEEEEETTEEEEEEE-S-HHHHHHHHHHHTTTSPPP---------TT-HHHHTTSPP-

InterPro domains:
  IPR016097 Domain of unknown function DUF695 [PF05117] (2-79)

Radius of gyration: 13.99 Å; chains: 1; bounding box: 36×21×42 Å

Foldseek 3Di:
DPPPVVVVLVVLLVVLLCVQPVVVVQWDWLDWDDDPPDTDTDIDGPDPVSSVVSSCVSCVPPPDDPDDDDDDDDPPCVVSVVVDDDD

pLDDT: mean 88.61, std 9.16, range [44.62, 95.25]